Protein AF-A0A6D2JWH9-F1 (afdb_monomer_lite)

Secondary structure (DSSP, 8-state):
--------PPP------PPP---SSTTSPPP----------HHHHHHHHHH---TT-PPP-HHHHHHHHHHHHHHHHHHHHTT-HHHHHHHTS-----HHHHHHHHTTEETTTTEEEETTEEE---HHHHHHHH---SSS--TTSPPSSHHHHHHHHHHHHHHHHHHHT-

Sequence (170 aa):
MDSIVEKQKDPCLMKTHFLKPYVTSIDGPVAELPRHHHSVSSSDLEDLFSRISFTGFWFADGNFRSWAKKMEALHEPTWRKAGIFEAIKTSTYKIVEDQSLISALVEKWCPETKSFVFPWGEATITLEDVMVILGFSVLGSPVFAPLESSETRDSVEKLEKARVEILESL

InterPro domains:
  IPR019557 Aminotransferase-like, plant mobile domain [PF10536] (83-167)
  IPR044824 Protein MAINTENANCE OF MERISTEMS-like [PTHR46033] (16-159)

Structure (mmCIF, N/CA/C/O backbone):
data_AF-A0A6D2JWH9-F1
#
_entry.id   AF-A0A6D2JWH9-F1
#
loop_
_atom_site.group_PDB
_atom_site.id
_atom_site.type_symbol
_atom_site.label_atom_id
_atom_site.label_alt_id
_atom_site.label_comp_id
_atom_site.label_asym_id
_atom_site.label_entity_id
_atom_site.label_seq_id
_atom_site.pdbx_PDB_ins_code
_atom_site.Cartn_x
_atom_site.Cartn_y
_atom_site.Cartn_z
_atom_site.occupancy
_atom_site.B_iso_or_equiv
_atom_site.auth_seq_id
_atom_site.auth_comp_id
_atom_site.auth_asym_id
_atom_site.auth_atom_id
_atom_site.pdbx_PDB_model_num
ATOM 1 N N . MET A 1 1 ? 1.305 45.189 13.912 1.00 36.03 1 MET A N 1
ATOM 2 C CA . MET A 1 1 ? 0.236 44.610 13.069 1.00 36.03 1 MET A CA 1
ATOM 3 C C . MET A 1 1 ? 1.011 43.849 12.024 1.00 36.03 1 MET A C 1
ATOM 5 O O . MET A 1 1 ? 1.319 44.394 10.974 1.00 36.03 1 MET A O 1
ATOM 9 N N . ASP A 1 2 ? 1.504 42.679 12.422 1.00 31.95 2 ASP A N 1
ATOM 10 C CA . ASP A 1 2 ? 2.662 42.071 11.773 1.00 31.95 2 ASP A CA 1
ATOM 11 C C . ASP A 1 2 ? 2.147 40.893 10.958 1.00 31.95 2 ASP A C 1
ATOM 13 O O . ASP A 1 2 ? 1.701 39.880 11.495 1.00 31.95 2 ASP A O 1
ATOM 17 N N . SER A 1 3 ? 2.101 41.096 9.644 1.00 34.94 3 SER A N 1
ATOM 18 C CA . SER A 1 3 ? 1.666 40.113 8.665 1.00 34.94 3 SER A CA 1
ATOM 19 C C . SER A 1 3 ? 2.755 39.056 8.491 1.00 34.94 3 SER A C 1
ATOM 21 O O . SER A 1 3 ? 3.791 39.290 7.869 1.00 34.94 3 SER A O 1
ATOM 23 N N . ILE A 1 4 ? 2.515 37.870 9.048 1.00 37.47 4 ILE A N 1
ATOM 24 C CA . ILE A 1 4 ? 3.320 36.679 8.783 1.00 37.47 4 ILE A CA 1
ATOM 25 C C . ILE A 1 4 ? 2.946 36.198 7.380 1.00 37.47 4 ILE A C 1
ATOM 27 O O . ILE A 1 4 ? 1.901 35.589 7.168 1.00 37.47 4 ILE A O 1
ATOM 31 N N . VAL A 1 5 ? 3.790 36.530 6.406 1.00 37.72 5 VAL A N 1
ATOM 32 C CA . VAL A 1 5 ? 3.748 35.94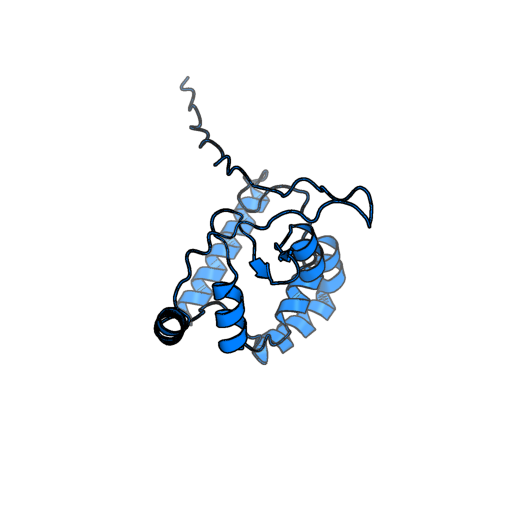4 5.065 1.00 37.72 5 VAL A CA 1
ATOM 33 C C . VAL A 1 5 ? 4.201 34.491 5.188 1.00 37.72 5 VAL A C 1
ATOM 35 O O . VAL A 1 5 ? 5.385 34.213 5.386 1.00 37.72 5 VAL A O 1
ATOM 38 N N . GLU A 1 6 ? 3.248 33.563 5.097 1.00 41.19 6 GLU A N 1
ATOM 39 C CA . GLU A 1 6 ? 3.535 32.147 4.889 1.00 41.19 6 GLU A CA 1
ATOM 40 C C . GLU A 1 6 ? 4.343 31.985 3.603 1.00 41.19 6 GLU A C 1
ATOM 42 O O . GLU A 1 6 ? 3.924 32.352 2.504 1.00 41.19 6 GLU A O 1
ATOM 47 N N . LYS A 1 7 ? 5.542 31.428 3.751 1.00 39.44 7 LYS A N 1
ATOM 48 C CA . LYS A 1 7 ? 6.411 31.073 2.638 1.00 39.44 7 LYS A CA 1
ATOM 49 C C . LYS A 1 7 ? 5.866 29.781 2.030 1.00 39.44 7 LYS A C 1
ATOM 51 O O . LYS A 1 7 ? 6.266 28.686 2.419 1.00 39.44 7 LYS A O 1
ATOM 56 N N . GLN A 1 8 ? 4.903 29.917 1.123 1.00 44.53 8 GLN A N 1
ATOM 57 C CA . GLN A 1 8 ? 4.346 28.806 0.362 1.00 44.53 8 GLN A CA 1
ATOM 58 C C . GLN A 1 8 ? 5.489 28.142 -0.417 1.00 44.53 8 GLN A C 1
ATOM 60 O O . GLN A 1 8 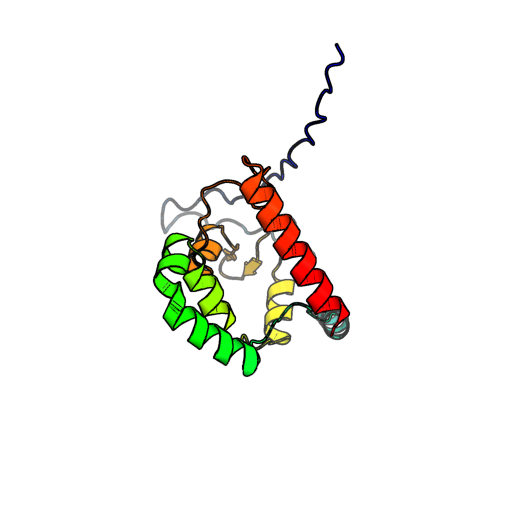? 6.096 28.746 -1.299 1.00 44.53 8 GLN A O 1
ATOM 65 N N . LYS A 1 9 ? 5.860 26.925 -0.008 1.00 47.22 9 LYS A N 1
ATOM 66 C CA . LYS A 1 9 ? 6.877 26.123 -0.687 1.00 47.22 9 LYS A CA 1
ATOM 67 C C . LYS A 1 9 ? 6.342 25.818 -2.080 1.00 47.22 9 LYS A C 1
ATOM 69 O O . LYS A 1 9 ? 5.284 25.197 -2.184 1.00 47.22 9 LYS A O 1
ATOM 74 N N . ASP A 1 10 ? 7.050 26.274 -3.111 1.00 48.41 10 ASP A N 1
ATOM 75 C CA . ASP A 1 10 ? 6.671 26.021 -4.498 1.00 48.41 10 ASP A CA 1
ATOM 76 C C . ASP A 1 10 ? 6.377 24.525 -4.675 1.00 48.41 10 ASP A C 1
ATOM 78 O O . ASP A 1 10 ? 7.224 23.690 -4.313 1.00 48.41 10 ASP A O 1
ATOM 82 N N . PRO A 1 11 ? 5.182 24.150 -5.170 1.00 48.09 11 PRO A N 1
ATOM 83 C CA . PRO A 1 11 ? 4.895 22.759 -5.456 1.00 48.09 11 PRO A CA 1
ATOM 84 C C . PRO A 1 11 ? 5.961 22.274 -6.433 1.00 48.09 11 PRO A C 1
ATOM 86 O O . PRO A 1 11 ? 6.204 22.908 -7.460 1.00 48.09 11 PRO A O 1
ATOM 89 N N . CYS A 1 12 ? 6.632 21.170 -6.099 1.00 40.81 12 CYS A N 1
ATOM 90 C CA . CYS A 1 12 ? 7.545 20.510 -7.023 1.00 40.81 12 CYS A CA 1
ATOM 91 C C . CYS A 1 12 ? 6.738 20.091 -8.255 1.00 40.81 12 CYS A C 1
ATOM 93 O O . CYS A 1 12 ? 6.111 19.033 -8.271 1.00 40.81 12 CYS A O 1
ATOM 95 N N . LEU A 1 13 ? 6.728 20.947 -9.278 1.00 46.22 13 LEU A N 1
ATOM 96 C CA . LEU A 1 13 ? 6.137 20.670 -10.576 1.00 46.22 13 LEU A CA 1
ATOM 97 C C . LEU A 1 13 ? 7.016 19.630 -11.258 1.00 46.22 13 LEU A C 1
ATOM 99 O O . LEU A 1 13 ? 7.949 19.943 -11.996 1.00 46.22 13 LEU A O 1
ATOM 103 N N . MET A 1 14 ? 6.744 18.365 -10.965 1.00 45.53 14 MET A N 1
ATOM 104 C CA . MET A 1 14 ? 7.408 17.265 -11.628 1.00 45.53 14 MET A CA 1
ATOM 105 C C . MET A 1 14 ? 6.734 17.066 -12.983 1.00 45.53 14 MET A C 1
ATOM 107 O O . MET A 1 14 ? 5.594 16.614 -13.058 1.00 45.53 14 MET A O 1
ATOM 111 N N . LYS A 1 15 ? 7.434 17.413 -14.066 1.00 47.06 15 LYS A N 1
ATOM 112 C CA . LYS A 1 15 ? 6.969 17.119 -15.424 1.00 47.06 15 LYS A CA 1
ATOM 113 C C . LYS A 1 15 ? 6.870 15.598 -15.556 1.00 47.06 15 LYS A C 1
ATOM 115 O O . LYS A 1 15 ? 7.873 14.889 -15.459 1.00 47.06 15 LYS A O 1
ATOM 120 N N . THR A 1 16 ? 5.652 15.086 -15.666 1.00 45.38 16 THR A N 1
ATOM 121 C CA . THR A 1 16 ? 5.406 13.679 -15.964 1.00 45.38 16 THR A CA 1
ATOM 122 C C . THR A 1 16 ? 5.404 13.528 -17.478 1.00 45.38 16 THR A C 1
ATOM 124 O O . THR A 1 16 ? 4.731 14.265 -18.202 1.00 45.38 16 THR A O 1
ATOM 127 N N . HIS A 1 17 ? 6.213 12.603 -17.979 1.00 54.28 17 HIS A N 1
ATOM 128 C CA . HIS A 1 17 ? 6.229 12.248 -19.390 1.00 54.28 17 HIS A CA 1
ATOM 129 C C . HIS A 1 17 ? 5.183 11.159 -19.606 1.00 54.28 17 HIS A C 1
ATOM 131 O O . HIS A 1 17 ? 5.521 10.004 -19.824 1.00 54.28 17 HIS A O 1
ATOM 137 N N . PHE A 1 18 ? 3.900 11.510 -19.486 1.00 52.00 18 PHE A N 1
ATOM 138 C CA . PHE A 1 18 ? 2.857 10.588 -19.921 1.00 52.00 18 PHE A CA 1
ATOM 139 C C . PHE A 1 18 ? 2.968 10.427 -21.435 1.00 52.00 18 PHE A C 1
ATOM 141 O O . PHE A 1 18 ? 2.999 11.421 -22.172 1.00 52.00 18 PHE A O 1
ATOM 148 N N . LEU A 1 19 ? 3.032 9.180 -21.898 1.00 54.28 19 LEU A N 1
ATOM 149 C CA . LEU A 1 19 ? 2.925 8.891 -23.317 1.00 54.28 19 LEU A CA 1
ATOM 150 C C . LEU A 1 19 ? 1.588 9.440 -23.816 1.00 54.28 19 LEU A C 1
ATOM 152 O O . LEU A 1 19 ? 0.528 9.160 -23.254 1.00 54.28 19 LEU A O 1
ATOM 156 N N . LYS A 1 20 ? 1.631 10.244 -24.879 1.00 56.91 20 LYS A N 1
ATOM 157 C CA . LYS A 1 20 ? 0.403 10.593 -25.590 1.00 56.91 20 LYS A CA 1
ATOM 158 C C . LYS A 1 20 ? -0.126 9.305 -26.227 1.00 56.91 20 LYS A C 1
ATOM 160 O O . LYS A 1 20 ? 0.654 8.652 -26.924 1.00 56.91 20 LYS A O 1
ATOM 165 N N . PRO A 1 21 ? -1.401 8.929 -26.024 1.00 50.91 21 PRO A N 1
ATOM 166 C CA . PRO A 1 21 ? -1.975 7.785 -26.719 1.00 50.91 21 PRO A CA 1
ATOM 167 C C . PRO A 1 21 ? -1.858 8.032 -28.228 1.00 50.91 21 PRO A C 1
ATOM 169 O O . PRO A 1 21 ? -2.426 8.987 -28.754 1.00 50.91 21 PRO A O 1
ATOM 172 N N . TYR A 1 22 ? -1.034 7.224 -28.896 1.00 51.72 22 TYR A N 1
ATOM 173 C CA . TYR A 1 22 ? -0.663 7.408 -30.304 1.00 51.72 22 TYR A CA 1
ATOM 174 C C . TYR A 1 22 ? -1.401 6.444 -31.243 1.00 51.72 22 TYR A C 1
ATOM 176 O O . TYR A 1 22 ? -1.368 6.623 -32.458 1.00 51.72 22 TYR A O 1
ATOM 184 N N . VAL A 1 23 ? -2.082 5.432 -30.698 1.00 53.44 23 VAL A N 1
ATOM 185 C CA . VAL A 1 23 ? -2.752 4.395 -31.488 1.00 53.44 23 VAL A CA 1
ATOM 186 C C . VAL A 1 23 ? -4.188 4.821 -31.785 1.00 53.44 23 VAL A C 1
ATOM 188 O O . VAL A 1 23 ? -5.067 4.726 -30.934 1.00 53.44 23 VAL A O 1
ATOM 191 N N . THR A 1 24 ? -4.428 5.294 -33.007 1.00 57.31 24 THR A N 1
ATOM 192 C CA . THR A 1 24 ? -5.774 5.569 -33.543 1.00 57.31 24 THR A CA 1
ATOM 193 C C . THR A 1 24 ? -6.268 4.478 -34.503 1.00 57.31 24 THR A C 1
ATOM 195 O O . THR A 1 24 ? -7.421 4.518 -34.924 1.00 57.31 24 THR A O 1
ATOM 198 N N . SER A 1 25 ? -5.418 3.502 -34.851 1.00 60.22 25 SER A N 1
ATOM 199 C CA . SER A 1 25 ? -5.718 2.385 -35.758 1.00 60.22 25 SER A CA 1
ATOM 200 C C . SER A 1 25 ? -4.759 1.209 -35.525 1.00 60.22 25 SER A C 1
ATOM 202 O O . SER A 1 25 ? -3.594 1.428 -35.194 1.00 60.22 25 SER A O 1
ATOM 204 N N . ILE A 1 26 ? -5.238 -0.024 -35.728 1.00 63.28 26 ILE A N 1
ATOM 205 C CA . ILE A 1 26 ? -4.465 -1.276 -35.589 1.00 63.28 26 ILE A CA 1
ATOM 206 C C . ILE A 1 26 ? -3.332 -1.381 -36.628 1.00 63.28 26 ILE A C 1
ATOM 208 O O . ILE A 1 26 ? -2.296 -1.964 -36.330 1.00 63.28 26 ILE A O 1
ATOM 212 N N . ASP A 1 27 ? -3.484 -0.753 -37.797 1.00 73.44 27 ASP A N 1
ATOM 213 C CA . ASP A 1 27 ? -2.477 -0.757 -38.874 1.00 73.44 27 ASP A CA 1
ATOM 214 C C . ASP A 1 27 ? -1.525 0.461 -38.828 1.00 73.44 27 ASP A C 1
ATOM 216 O O . ASP A 1 27 ? -0.832 0.769 -39.799 1.00 73.44 27 ASP A O 1
ATOM 220 N N . GLY A 1 28 ? -1.522 1.216 -37.724 1.00 64.88 28 GLY A N 1
ATOM 221 C CA . GLY A 1 28 ? -0.677 2.401 -37.553 1.00 64.88 28 GLY A CA 1
ATOM 222 C C . GLY A 1 28 ? 0.798 2.074 -37.265 1.00 64.88 28 GLY A C 1
ATOM 223 O O . GLY A 1 28 ? 1.119 0.971 -36.821 1.00 64.88 28 GLY A O 1
ATOM 224 N N . PRO A 1 29 ? 1.724 3.030 -37.479 1.00 59.97 29 PRO A N 1
ATOM 225 C CA . PRO A 1 29 ? 3.129 2.846 -37.126 1.00 59.97 29 PRO A CA 1
ATOM 226 C C . PRO A 1 29 ? 3.290 2.620 -35.613 1.00 59.97 29 PRO A C 1
ATOM 228 O O . PRO A 1 29 ? 2.759 3.377 -34.799 1.00 59.97 29 PRO A O 1
ATOM 231 N N . VAL A 1 30 ? 4.037 1.576 -35.245 1.00 61.34 30 VAL A N 1
ATOM 232 C CA . VAL A 1 30 ? 4.385 1.252 -33.852 1.00 61.34 30 VAL A CA 1
ATOM 233 C C . VAL A 1 30 ? 5.330 2.329 -33.318 1.00 61.34 30 VAL A C 1
ATOM 235 O O . VAL A 1 30 ? 6.313 2.659 -33.981 1.00 61.34 30 VAL A O 1
ATOM 238 N N . ALA A 1 31 ? 5.047 2.891 -32.138 1.00 58.19 31 ALA A N 1
ATOM 239 C CA . ALA A 1 31 ? 5.947 3.869 -31.535 1.00 58.19 31 ALA A CA 1
ATOM 240 C C . ALA A 1 31 ? 7.308 3.225 -31.249 1.00 58.19 31 ALA A C 1
ATOM 242 O O . ALA A 1 31 ? 7.389 2.160 -30.633 1.00 58.19 31 ALA A O 1
ATOM 243 N N . GLU A 1 32 ? 8.383 3.885 -31.677 1.00 59.41 32 GLU A N 1
ATOM 244 C CA . GLU A 1 32 ? 9.725 3.483 -31.279 1.00 59.41 32 GLU A CA 1
ATOM 245 C C . GLU A 1 32 ? 9.921 3.814 -29.799 1.00 59.41 32 GLU A C 1
ATOM 247 O O . GLU A 1 32 ? 9.924 4.979 -29.398 1.00 59.41 32 GLU A O 1
ATOM 252 N N . LEU A 1 33 ? 10.056 2.769 -28.982 1.00 57.09 33 LEU A N 1
ATOM 253 C CA . LEU A 1 33 ? 10.377 2.919 -27.569 1.00 57.09 33 LEU A CA 1
ATOM 254 C C . LEU A 1 33 ? 11.784 3.520 -27.417 1.00 57.09 33 LEU A C 1
ATOM 256 O O . LEU A 1 33 ? 12.675 3.180 -28.207 1.00 57.09 33 LEU A O 1
ATOM 260 N N . PRO A 1 34 ? 12.019 4.377 -26.405 1.00 55.09 34 PRO A N 1
ATOM 261 C CA . PRO A 1 34 ? 13.348 4.891 -26.106 1.00 55.09 34 PRO A CA 1
ATOM 262 C C . PRO A 1 34 ? 14.335 3.730 -25.916 1.00 55.09 34 PRO A C 1
ATOM 264 O O . PRO A 1 34 ? 14.306 3.025 -24.915 1.00 55.09 34 PRO A O 1
ATOM 267 N N . ARG A 1 35 ? 15.232 3.522 -26.888 1.00 55.47 35 ARG A N 1
ATOM 268 C CA . ARG A 1 35 ? 16.260 2.461 -26.841 1.00 55.47 35 ARG A CA 1
ATOM 269 C C . ARG A 1 35 ? 17.438 2.798 -25.926 1.00 55.47 35 ARG A C 1
ATOM 271 O O . ARG A 1 35 ? 18.379 2.014 -25.817 1.00 55.47 35 ARG A O 1
ATOM 278 N N . HIS A 1 36 ? 17.427 3.972 -25.298 1.00 51.94 36 HIS A N 1
ATOM 279 C CA . HIS A 1 36 ? 18.468 4.395 -24.369 1.00 51.94 36 HIS A CA 1
ATOM 280 C C . HIS A 1 36 ? 18.210 3.793 -22.994 1.00 51.94 36 HIS A C 1
ATOM 282 O O . HIS A 1 36 ? 17.919 4.485 -22.027 1.00 51.94 36 HIS A O 1
ATOM 288 N N . HIS A 1 37 ? 18.333 2.473 -22.916 1.00 54.19 37 HIS A N 1
ATOM 289 C CA . HIS A 1 37 ? 18.537 1.820 -21.641 1.00 54.19 37 HIS A CA 1
ATOM 290 C C . HIS A 1 37 ? 19.919 2.257 -21.155 1.00 54.19 37 HIS A C 1
ATOM 292 O O . HIS A 1 37 ? 20.938 1.919 -21.764 1.00 54.19 37 HIS A O 1
ATOM 298 N N . HIS A 1 38 ? 19.974 3.001 -20.053 1.00 52.25 38 HIS A N 1
ATOM 299 C CA . HIS A 1 38 ? 21.124 2.910 -19.167 1.00 52.25 38 HIS A CA 1
ATOM 300 C C . HIS A 1 38 ? 21.143 1.461 -18.674 1.00 52.25 38 HIS A C 1
ATOM 302 O O . HIS A 1 38 ? 20.499 1.118 -17.690 1.00 52.25 38 HIS A O 1
ATOM 308 N N . SER A 1 39 ? 21.764 0.581 -19.461 1.00 51.31 39 SER A N 1
ATOM 309 C CA . SER A 1 39 ? 21.858 -0.842 -19.171 1.00 51.31 39 SER A CA 1
ATOM 310 C C . SER A 1 39 ? 22.751 -0.994 -17.952 1.00 51.31 39 SER A C 1
ATOM 312 O O . SER A 1 39 ? 23.969 -1.097 -18.081 1.00 51.31 39 SER A O 1
ATOM 314 N N . VAL A 1 40 ? 22.153 -0.983 -16.765 1.00 56.94 40 VAL A N 1
ATOM 315 C CA . VAL A 1 40 ? 22.799 -1.562 -15.593 1.00 56.94 40 VAL A CA 1
ATOM 316 C C . VAL A 1 40 ? 22.983 -3.039 -15.928 1.00 56.94 40 VAL A C 1
ATOM 318 O O . VAL A 1 40 ? 22.026 -3.705 -16.325 1.00 56.94 40 VAL A O 1
ATOM 321 N N . SER A 1 41 ? 24.222 -3.531 -15.893 1.00 61.91 41 SER A N 1
ATOM 322 C CA . SER A 1 41 ? 24.471 -4.950 -16.133 1.00 61.91 41 SER A CA 1
ATOM 323 C C . SER A 1 41 ? 23.698 -5.760 -15.097 1.00 61.91 41 SER A C 1
ATOM 325 O O . SER A 1 41 ? 23.731 -5.425 -13.913 1.00 61.91 41 SER A O 1
ATOM 327 N N . SER A 1 42 ? 23.050 -6.847 -15.517 1.00 64.94 42 SER A N 1
ATOM 328 C CA . SER A 1 42 ? 22.352 -7.759 -14.600 1.00 64.94 42 SER A CA 1
ATOM 329 C C . SER A 1 42 ? 23.288 -8.250 -13.479 1.00 64.94 42 SER A C 1
ATOM 331 O O . SER A 1 42 ? 22.883 -8.363 -12.330 1.00 64.94 42 SER A O 1
ATOM 333 N N . SER A 1 43 ? 24.592 -8.398 -13.761 1.00 66.69 43 SER A N 1
ATOM 334 C CA . SER A 1 43 ? 25.608 -8.722 -12.745 1.00 66.69 43 SER A CA 1
ATOM 335 C C . SER A 1 43 ? 25.794 -7.647 -11.670 1.00 66.69 43 SER A C 1
ATOM 337 O O . SER A 1 43 ? 26.011 -7.978 -10.509 1.00 66.69 43 SER A O 1
ATOM 339 N N . ASP A 1 44 ? 25.733 -6.370 -12.052 1.00 68.00 44 ASP A N 1
ATOM 340 C CA . ASP A 1 44 ? 25.905 -5.246 -11.124 1.00 68.00 44 ASP A CA 1
ATOM 341 C C . ASP A 1 44 ? 24.656 -5.090 -10.256 1.00 68.00 44 ASP A C 1
ATOM 343 O O . ASP A 1 44 ? 24.730 -4.715 -9.088 1.00 68.00 44 ASP A O 1
ATOM 347 N N . LEU A 1 45 ? 23.500 -5.409 -10.833 1.00 68.12 45 LEU A N 1
ATOM 348 C CA . LEU A 1 45 ? 22.221 -5.363 -10.160 1.00 68.12 45 LEU A CA 1
ATOM 349 C C . LEU A 1 45 ? 22.105 -6.501 -9.134 1.00 68.12 45 LEU A C 1
ATOM 351 O O . LEU A 1 45 ? 21.793 -6.221 -7.986 1.00 68.12 45 LEU A O 1
ATOM 355 N N . GLU A 1 46 ? 22.479 -7.737 -9.461 1.00 70.19 46 GLU A N 1
ATOM 356 C CA . GLU A 1 46 ? 22.484 -8.848 -8.493 1.00 70.19 46 GLU A CA 1
ATOM 357 C C . GLU A 1 46 ? 23.431 -8.607 -7.294 1.00 70.19 46 GLU A C 1
ATOM 359 O O . GLU A 1 46 ? 23.064 -8.900 -6.152 1.00 70.19 46 GLU A O 1
ATOM 364 N N . ASP A 1 47 ? 24.609 -7.996 -7.503 1.00 74.25 47 ASP A N 1
ATOM 365 C CA . ASP A 1 47 ? 25.478 -7.558 -6.391 1.00 74.25 47 ASP A CA 1
ATOM 366 C C . ASP A 1 47 ? 24.779 -6.504 -5.518 1.00 74.25 47 ASP A C 1
ATOM 368 O O . ASP A 1 47 ? 24.756 -6.620 -4.290 1.00 74.25 47 ASP A O 1
ATOM 372 N N . LEU A 1 48 ? 24.144 -5.504 -6.137 1.00 71.88 48 LEU A N 1
ATOM 373 C CA . LEU A 1 48 ? 23.394 -4.471 -5.422 1.00 71.88 48 LEU A CA 1
ATOM 374 C C . LEU A 1 48 ? 22.199 -5.050 -4.653 1.00 71.88 48 LEU A C 1
ATOM 376 O O . LEU A 1 48 ? 22.000 -4.691 -3.496 1.00 71.88 48 LEU A O 1
ATOM 380 N N . PHE A 1 49 ? 21.439 -5.970 -5.244 1.00 71.19 49 PHE A N 1
ATOM 381 C CA . PHE A 1 49 ? 20.284 -6.614 -4.617 1.00 71.19 49 PHE A CA 1
ATOM 382 C C . PHE A 1 49 ? 20.676 -7.520 -3.454 1.00 71.19 49 PHE A C 1
ATOM 384 O O . PHE A 1 49 ? 19.981 -7.538 -2.444 1.00 71.19 49 PHE A O 1
ATOM 391 N N . SER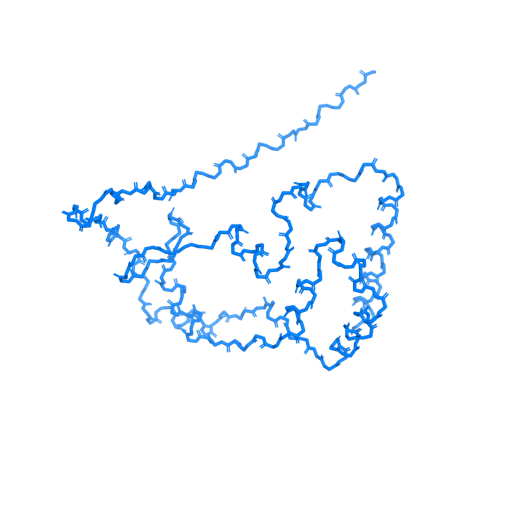 A 1 50 ? 21.838 -8.177 -3.521 1.00 71.31 50 SER A N 1
ATOM 392 C CA . SER A 1 50 ? 22.385 -8.917 -2.375 1.00 71.31 50 SER A CA 1
ATOM 393 C C . SER A 1 50 ? 22.723 -8.015 -1.175 1.00 71.31 50 SER A C 1
ATOM 395 O O . SER A 1 50 ? 22.809 -8.484 -0.038 1.00 71.31 50 SER A O 1
ATOM 397 N N . ARG A 1 51 ? 22.900 -6.709 -1.420 1.00 74.38 51 ARG A N 1
ATOM 398 C CA . ARG A 1 51 ? 23.253 -5.685 -0.424 1.00 74.38 51 ARG A CA 1
ATOM 399 C C . ARG A 1 51 ? 22.068 -4.818 0.002 1.00 74.38 51 ARG A C 1
ATOM 401 O O . ARG A 1 51 ? 22.174 -4.107 1.004 1.00 74.38 51 ARG A O 1
ATOM 408 N N . ILE A 1 52 ? 20.962 -4.848 -0.738 1.00 69.88 52 ILE A N 1
ATOM 409 C CA . ILE A 1 52 ? 19.740 -4.109 -0.429 1.00 69.88 52 ILE A CA 1
ATOM 410 C C . ILE A 1 52 ? 18.840 -5.008 0.416 1.00 69.88 52 ILE A C 1
ATOM 412 O O . ILE A 1 52 ? 18.505 -6.121 0.035 1.00 69.88 52 ILE A O 1
ATOM 416 N N . SER A 1 53 ? 18.418 -4.501 1.572 1.00 69.00 53 SER A N 1
ATOM 417 C CA . SER A 1 53 ? 17.305 -5.093 2.311 1.00 69.00 53 SER A CA 1
ATOM 418 C C . SER A 1 53 ? 16.072 -4.231 2.092 1.00 69.00 53 SER A C 1
ATOM 420 O O . SER A 1 53 ? 16.078 -3.029 2.378 1.00 69.00 53 SER A O 1
ATOM 422 N N . PHE A 1 54 ? 15.003 -4.831 1.575 1.00 66.19 54 PHE A N 1
ATOM 423 C CA . PHE A 1 54 ? 13.717 -4.156 1.490 1.00 66.19 54 PHE A CA 1
ATOM 424 C C . PHE A 1 54 ? 13.064 -4.166 2.871 1.00 66.19 54 PHE A C 1
ATOM 426 O O . PHE A 1 54 ? 12.309 -5.057 3.254 1.00 66.19 54 PHE A O 1
ATOM 433 N N . THR A 1 55 ? 13.396 -3.151 3.662 1.00 60.16 55 THR A N 1
ATOM 434 C CA . THR A 1 55 ? 12.706 -2.892 4.924 1.00 60.16 55 THR A CA 1
ATOM 435 C C . THR A 1 55 ? 11.354 -2.247 4.618 1.00 60.16 55 THR A C 1
ATOM 437 O O . THR A 1 55 ? 11.272 -1.290 3.854 1.00 60.16 55 THR A O 1
ATOM 440 N N . GLY A 1 56 ? 10.270 -2.806 5.161 1.00 60.84 56 GLY A N 1
ATOM 441 C CA . GLY A 1 56 ? 8.909 -2.314 4.905 1.00 60.84 56 GLY A CA 1
ATOM 442 C C . GLY A 1 56 ? 7.925 -3.362 4.391 1.00 60.84 56 GLY A C 1
ATOM 443 O O . GLY A 1 56 ? 6.728 -3.082 4.355 1.00 60.84 56 GLY A O 1
ATOM 444 N N . PHE A 1 57 ? 8.381 -4.584 4.086 1.00 60.78 57 PHE A N 1
ATOM 445 C CA . PHE A 1 57 ? 7.492 -5.739 3.950 1.00 60.78 57 PHE A CA 1
ATOM 446 C C . PHE A 1 57 ? 6.952 -6.135 5.325 1.00 60.78 57 PHE A C 1
ATOM 448 O O . PHE A 1 57 ? 7.438 -7.046 5.996 1.00 60.78 57 PHE A O 1
ATOM 455 N N . TRP A 1 58 ? 5.954 -5.387 5.781 1.00 66.25 58 TRP A N 1
ATOM 456 C CA . TRP A 1 58 ? 5.230 -5.728 6.986 1.00 66.25 58 TRP A CA 1
ATOM 457 C C . TRP A 1 58 ? 4.424 -7.002 6.723 1.00 66.25 58 TRP A C 1
ATOM 459 O O . TRP A 1 58 ? 3.589 -7.055 5.821 1.00 66.25 58 TRP A O 1
ATOM 469 N N . PHE A 1 59 ? 4.691 -8.048 7.502 1.00 71.00 59 PHE A N 1
ATOM 470 C CA . PHE A 1 59 ? 3.842 -9.226 7.531 1.00 71.00 59 PHE A CA 1
ATOM 471 C C . PHE A 1 59 ? 2.914 -9.111 8.732 1.00 71.00 59 PHE A C 1
ATOM 473 O O . PHE A 1 59 ? 3.361 -8.924 9.863 1.00 71.00 59 PHE A O 1
ATOM 480 N N . ALA A 1 60 ? 1.613 -9.275 8.503 1.00 80.44 60 ALA A N 1
ATOM 481 C CA . ALA A 1 60 ? 0.689 -9.450 9.607 1.00 80.44 60 ALA A CA 1
ATOM 482 C C . ALA A 1 60 ? 1.115 -10.689 10.401 1.00 80.44 60 ALA A C 1
ATOM 484 O O . ALA A 1 60 ? 1.114 -11.807 9.876 1.00 80.44 60 ALA A O 1
ATOM 485 N N . ASP A 1 61 ? 1.510 -10.524 11.657 1.00 85.00 61 ASP A N 1
ATOM 486 C CA . ASP A 1 61 ? 1.740 -11.663 12.534 1.00 85.00 61 ASP A CA 1
ATOM 487 C C . ASP A 1 61 ? 0.391 -12.271 12.986 1.00 85.00 61 ASP A C 1
ATOM 489 O O . ASP A 1 61 ? -0.703 -11.860 12.569 1.00 85.00 61 ASP A O 1
ATOM 493 N N . GLY A 1 62 ? 0.441 -13.326 13.802 1.00 87.81 62 GLY A N 1
ATOM 494 C CA . GLY A 1 62 ? -0.777 -13.948 14.331 1.00 87.81 62 GLY A CA 1
ATOM 495 C C . GLY A 1 62 ? -1.606 -13.008 15.215 1.00 87.81 62 GLY A C 1
ATOM 496 O O . GLY A 1 62 ? -2.840 -13.079 15.192 1.00 87.81 62 GLY A O 1
ATOM 497 N N . ASN A 1 63 ? -0.943 -12.112 15.946 1.00 90.06 63 ASN A N 1
ATOM 498 C CA . ASN A 1 63 ? -1.573 -11.188 16.882 1.00 90.06 63 ASN A CA 1
ATOM 499 C C . ASN A 1 63 ? -2.325 -10.096 16.129 1.00 90.06 63 ASN A C 1
ATOM 501 O O . ASN A 1 63 ? -3.512 -9.894 16.383 1.00 90.06 63 ASN A O 1
ATOM 505 N N . PHE A 1 64 ? -1.689 -9.471 15.138 1.00 89.81 64 PHE A N 1
ATOM 506 C CA . PHE A 1 64 ? -2.330 -8.485 14.286 1.00 89.81 64 PHE A CA 1
ATOM 507 C C . PHE A 1 64 ? -3.517 -9.087 13.550 1.00 89.81 64 PHE A C 1
ATOM 509 O O . PHE A 1 64 ? -4.588 -8.494 13.557 1.00 89.81 64 PHE A O 1
ATOM 516 N N . ARG A 1 65 ? -3.386 -10.274 12.940 1.00 92.62 65 ARG A N 1
ATOM 517 C CA . ARG A 1 65 ? -4.530 -10.901 12.253 1.00 92.62 65 ARG A CA 1
ATOM 518 C C . ARG A 1 65 ? -5.706 -11.137 13.196 1.00 92.62 65 ARG A C 1
ATOM 520 O O . ARG A 1 65 ? -6.854 -10.953 12.800 1.00 92.62 65 ARG A O 1
ATOM 527 N N . SER A 1 66 ? -5.429 -11.552 14.430 1.00 94.50 66 SER A N 1
ATOM 528 C CA . SER A 1 66 ? -6.464 -11.772 15.445 1.00 94.50 66 SER A CA 1
ATOM 529 C C . SER A 1 66 ? -7.110 -10.454 15.879 1.00 94.50 66 SER A C 1
ATOM 531 O O . SER A 1 66 ? -8.335 -10.367 15.964 1.00 94.50 66 SER A O 1
ATOM 533 N N . TRP A 1 67 ? -6.301 -9.411 16.080 1.00 94.19 67 TRP A N 1
ATOM 534 C CA . TRP A 1 67 ? -6.765 -8.053 16.353 1.00 94.19 67 TRP A CA 1
ATOM 535 C C . TRP A 1 67 ? -7.623 -7.507 15.205 1.00 94.19 67 TRP A C 1
ATOM 537 O O . TRP A 1 67 ? -8.752 -7.089 15.445 1.00 94.19 67 TRP A O 1
ATOM 547 N N . ALA A 1 68 ? -7.151 -7.596 13.961 1.00 94.38 68 ALA A N 1
ATOM 548 C CA . ALA A 1 68 ? -7.841 -7.095 12.778 1.00 94.38 68 ALA A CA 1
ATOM 549 C C . ALA A 1 68 ? -9.207 -7.765 12.609 1.00 94.38 68 ALA A C 1
ATOM 551 O O . ALA A 1 68 ? -10.196 -7.068 12.419 1.00 94.38 68 ALA A O 1
ATOM 552 N N . LYS A 1 69 ? -9.297 -9.091 12.793 1.00 95.81 69 LYS A N 1
ATOM 553 C CA . LYS A 1 69 ? -10.578 -9.822 12.784 1.00 95.81 69 LYS A CA 1
ATOM 554 C C . LYS A 1 69 ? -11.545 -9.334 13.864 1.00 95.81 69 LYS A C 1
ATOM 556 O O . LYS A 1 69 ? -12.735 -9.185 13.602 1.00 95.81 69 LYS A O 1
ATOM 561 N N . LYS A 1 70 ? -11.051 -9.095 15.085 1.00 96.88 70 LYS A N 1
ATOM 562 C CA . LYS A 1 70 ? -11.879 -8.585 16.188 1.00 96.88 70 LYS A CA 1
ATOM 563 C C . LYS A 1 70 ? -12.379 -7.171 15.894 1.00 96.88 70 LYS A C 1
ATOM 565 O O . LYS A 1 70 ? -13.542 -6.871 16.140 1.00 96.88 70 LYS A O 1
ATOM 570 N N . MET A 1 71 ? -11.504 -6.316 15.380 1.00 96.31 71 MET A N 1
ATOM 571 C CA . MET A 1 71 ? -11.832 -4.930 15.065 1.00 96.31 71 MET A CA 1
ATOM 572 C C . MET A 1 71 ? -12.758 -4.818 13.853 1.00 96.31 71 MET A C 1
ATOM 574 O O . MET A 1 71 ? -13.670 -4.000 13.880 1.00 96.31 71 MET A O 1
ATOM 578 N N . GLU A 1 72 ? -12.600 -5.680 12.847 1.00 96.38 72 GLU A N 1
ATOM 579 C CA . GLU A 1 72 ? -13.506 -5.790 11.698 1.00 96.38 72 GLU A CA 1
ATOM 580 C C . GLU A 1 72 ? -14.942 -6.051 12.169 1.00 96.38 72 GLU A C 1
ATOM 582 O O . GLU A 1 72 ? -15.846 -5.296 11.826 1.00 96.38 72 GLU A O 1
ATOM 587 N N . ALA A 1 73 ? -15.137 -7.020 13.070 1.00 96.88 73 ALA A N 1
ATOM 588 C CA . ALA A 1 73 ? -16.456 -7.342 13.619 1.00 96.88 73 ALA A CA 1
ATOM 589 C C . ALA A 1 73 ? -17.133 -6.175 14.371 1.00 96.88 73 ALA A C 1
ATOM 591 O O . ALA A 1 73 ? -18.356 -6.154 14.489 1.00 96.88 73 ALA A O 1
ATOM 592 N N . LEU A 1 74 ? -16.358 -5.221 14.897 1.00 97.19 74 LEU A N 1
ATOM 593 C CA . LEU A 1 74 ? -16.867 -4.087 15.678 1.00 97.19 74 LEU A CA 1
ATOM 594 C C . LEU A 1 74 ? -16.989 -2.794 14.861 1.00 97.19 74 LEU A C 1
ATOM 596 O O . LEU A 1 74 ? -17.850 -1.963 15.148 1.00 97.19 74 LEU A O 1
ATOM 600 N N . HIS A 1 75 ? -16.114 -2.597 13.874 1.00 96.75 75 HIS A N 1
ATOM 601 C CA . HIS A 1 75 ? -15.884 -1.296 13.246 1.00 96.75 75 HIS A CA 1
ATOM 602 C C . HIS A 1 75 ? -15.925 -1.317 11.717 1.00 96.75 75 HIS A C 1
ATOM 604 O O . HIS A 1 75 ? -15.706 -0.267 11.113 1.00 96.75 75 HIS A O 1
ATOM 610 N N . GLU A 1 76 ? -16.257 -2.447 11.080 1.00 96.31 76 GLU A N 1
ATOM 611 C CA . GLU A 1 76 ? -16.381 -2.533 9.619 1.00 96.31 76 GLU A CA 1
ATOM 612 C C . GLU A 1 76 ? -17.194 -1.372 9.008 1.00 96.31 76 GLU A C 1
ATOM 614 O O . GLU A 1 76 ? -16.675 -0.730 8.089 1.00 96.31 76 GLU A O 1
ATOM 619 N N . PRO A 1 77 ? -18.401 -1.010 9.500 1.00 97.38 77 PRO A N 1
ATOM 620 C CA . PRO A 1 77 ? -19.166 0.093 8.913 1.00 97.38 77 PRO A CA 1
ATOM 621 C C . PRO A 1 77 ? -18.415 1.429 8.954 1.00 97.38 77 PRO A C 1
ATOM 623 O O . PRO A 1 77 ? -18.436 2.194 7.988 1.00 97.38 77 PRO A O 1
ATOM 626 N N . THR A 1 78 ? -17.708 1.697 10.054 1.00 96.06 78 THR A N 1
ATOM 627 C CA . THR A 1 78 ? -16.891 2.904 10.222 1.00 96.06 78 THR A CA 1
ATOM 628 C C . THR A 1 78 ? -15.706 2.899 9.261 1.00 96.06 78 THR A C 1
ATOM 630 O O . THR A 1 78 ? -15.442 3.911 8.617 1.00 96.06 78 THR A O 1
ATOM 633 N N . TRP A 1 79 ? -15.021 1.764 9.107 1.00 94.88 79 TRP A N 1
ATOM 634 C CA . TRP A 1 79 ? -13.887 1.631 8.190 1.00 94.88 79 TRP A CA 1
ATOM 635 C C . TRP A 1 79 ? -14.287 1.761 6.724 1.00 94.88 79 TRP A C 1
ATOM 637 O O . TRP A 1 79 ? -13.563 2.390 5.952 1.00 94.88 79 TRP A O 1
ATOM 647 N N . ARG A 1 80 ? -15.447 1.217 6.336 1.00 93.38 80 ARG A N 1
ATOM 648 C CA . ARG A 1 80 ? -15.996 1.397 4.986 1.00 93.38 80 ARG A CA 1
ATOM 649 C C . ARG A 1 80 ? -16.351 2.855 4.730 1.00 93.38 80 ARG A C 1
ATOM 651 O O . ARG A 1 80 ? -15.957 3.397 3.705 1.00 93.38 80 ARG A O 1
ATOM 658 N N . LYS A 1 81 ? -17.024 3.512 5.681 1.00 91.50 81 LYS A N 1
ATOM 659 C CA . LYS A 1 81 ? -17.354 4.942 5.582 1.00 91.50 81 LYS A CA 1
ATOM 660 C C . LYS A 1 81 ? -16.103 5.823 5.476 1.00 91.50 81 LYS A C 1
ATOM 662 O O . LYS A 1 81 ? -16.139 6.831 4.782 1.00 91.50 81 LYS A O 1
ATOM 667 N N . ALA A 1 82 ? -15.019 5.445 6.150 1.00 88.19 82 ALA A N 1
ATOM 668 C CA . ALA A 1 82 ? -13.740 6.149 6.100 1.00 88.19 82 ALA A CA 1
ATOM 669 C C . ALA A 1 82 ? -12.873 5.800 4.872 1.00 88.19 82 ALA A C 1
ATOM 671 O O . ALA A 1 82 ? -11.847 6.440 4.674 1.00 88.19 82 ALA A O 1
ATOM 672 N N . GLY A 1 83 ? -13.245 4.800 4.062 1.00 89.00 83 GLY A N 1
ATOM 673 C CA . GLY A 1 83 ? -12.456 4.378 2.897 1.00 89.00 83 GLY A CA 1
ATOM 674 C C . GLY A 1 83 ? -11.136 3.678 3.246 1.00 89.00 83 GLY A C 1
ATOM 675 O O . GLY A 1 83 ? -10.187 3.746 2.476 1.00 89.00 83 GLY A O 1
ATOM 676 N N . ILE A 1 84 ? -11.050 3.031 4.414 1.00 91.19 84 ILE A N 1
ATOM 677 C CA . ILE A 1 84 ? -9.826 2.346 4.885 1.00 91.19 84 ILE A CA 1
ATOM 678 C C . ILE A 1 84 ? -10.006 0.835 5.063 1.00 91.19 84 ILE A C 1
ATOM 680 O O . ILE A 1 84 ? -9.067 0.138 5.443 1.00 91.19 84 ILE A O 1
ATOM 684 N N . PHE A 1 85 ? -11.216 0.323 4.828 1.00 93.38 85 PHE A N 1
ATOM 685 C CA . PHE A 1 85 ? -11.528 -1.091 5.029 1.00 93.38 85 PHE A CA 1
ATOM 686 C C . PHE A 1 85 ? -10.637 -2.003 4.175 1.00 93.38 85 PHE A C 1
ATOM 688 O O . PHE A 1 85 ? -10.013 -2.913 4.720 1.00 93.38 85 PHE A O 1
ATOM 695 N N . GLU A 1 86 ? -10.536 -1.737 2.868 1.00 92.62 86 GLU A N 1
ATOM 696 C CA . GLU A 1 86 ? -9.733 -2.567 1.963 1.00 92.62 86 GLU A CA 1
ATOM 697 C C . GLU A 1 86 ? -8.245 -2.488 2.319 1.00 92.62 86 GLU A C 1
ATOM 699 O O . GLU A 1 86 ? -7.606 -3.524 2.433 1.00 92.62 86 GLU A O 1
ATOM 704 N N . ALA A 1 87 ? -7.703 -1.307 2.640 1.00 91.62 87 ALA A N 1
ATOM 705 C CA . ALA A 1 87 ? -6.322 -1.166 3.108 1.00 91.62 87 ALA A CA 1
ATOM 706 C C . ALA A 1 87 ? -6.029 -2.029 4.349 1.00 91.62 87 ALA A C 1
ATOM 708 O O . ALA A 1 87 ? -5.025 -2.745 4.392 1.00 91.62 87 ALA A O 1
ATOM 709 N N . ILE A 1 88 ? -6.923 -2.012 5.347 1.00 92.19 88 ILE A N 1
ATOM 710 C CA . ILE A 1 88 ? -6.791 -2.860 6.539 1.00 92.19 88 ILE A CA 1
ATOM 711 C C . ILE A 1 88 ? -6.873 -4.336 6.145 1.00 92.19 88 ILE A C 1
ATOM 713 O O . ILE A 1 88 ? -6.051 -5.132 6.601 1.00 92.19 88 ILE A O 1
ATOM 717 N N . LYS A 1 89 ? -7.813 -4.719 5.275 1.00 91.69 89 LYS A N 1
ATOM 718 C CA . LYS A 1 89 ? -7.959 -6.108 4.830 1.00 91.69 89 LYS A CA 1
ATOM 719 C C . LYS A 1 89 ? -6.721 -6.592 4.083 1.00 91.69 89 LYS A C 1
ATOM 721 O O . LYS A 1 89 ? -6.164 -7.623 4.463 1.00 91.69 89 LYS A O 1
ATOM 726 N N . THR A 1 90 ? -6.247 -5.820 3.109 1.00 90.31 90 THR A N 1
ATOM 727 C CA . THR A 1 90 ? -5.036 -6.067 2.320 1.00 90.31 90 THR A CA 1
ATOM 728 C C . THR A 1 90 ? -3.817 -6.236 3.224 1.00 90.31 90 THR A C 1
ATOM 730 O O . THR A 1 90 ? -3.033 -7.158 3.018 1.00 90.31 90 THR A O 1
ATOM 733 N N . SER A 1 91 ? -3.707 -5.450 4.302 1.00 89.50 91 SER A N 1
ATOM 734 C CA . SER A 1 91 ? -2.617 -5.594 5.276 1.00 89.50 91 SER A CA 1
ATOM 735 C C . SER A 1 91 ? -2.593 -6.982 5.948 1.00 89.50 91 SER A C 1
ATOM 737 O O . SER A 1 91 ? -1.534 -7.533 6.230 1.00 89.50 91 SER A O 1
ATOM 739 N N . THR A 1 92 ? -3.743 -7.635 6.148 1.00 90.75 92 THR A N 1
ATOM 740 C CA . THR A 1 92 ? -3.778 -8.962 6.793 1.00 90.75 92 THR A CA 1
ATOM 741 C C . THR A 1 92 ? -3.195 -10.091 5.937 1.00 90.75 92 THR A C 1
ATOM 743 O O . THR A 1 92 ? -2.913 -11.175 6.469 1.00 90.75 92 THR A O 1
ATOM 746 N N . TYR A 1 93 ? -3.016 -9.857 4.633 1.00 86.62 93 TYR A N 1
ATOM 747 C CA . TYR A 1 93 ? -2.444 -10.828 3.711 1.00 86.62 93 TYR A CA 1
ATOM 748 C C . TYR A 1 93 ? -0.923 -10.862 3.820 1.00 86.62 93 TYR A C 1
ATOM 750 O O . TYR A 1 93 ? -0.248 -9.855 4.012 1.00 86.62 93 TYR A O 1
ATOM 758 N N . LYS A 1 94 ? -0.367 -12.064 3.665 1.00 82.25 94 LYS A N 1
ATOM 759 C CA . LYS A 1 94 ? 1.075 -12.238 3.543 1.00 82.25 94 LYS A CA 1
ATOM 760 C C . LYS A 1 94 ? 1.467 -12.001 2.090 1.00 82.25 94 LYS A C 1
ATOM 762 O O . LYS A 1 94 ? 1.181 -12.841 1.240 1.00 82.25 94 LYS A O 1
ATOM 767 N N . ILE A 1 95 ? 2.151 -10.896 1.831 1.00 79.94 95 ILE A N 1
ATOM 768 C CA . ILE A 1 95 ? 2.862 -10.689 0.571 1.00 79.94 95 ILE A CA 1
ATOM 769 C C . ILE A 1 95 ? 4.185 -11.443 0.696 1.00 79.94 95 ILE A C 1
ATOM 771 O O . ILE A 1 95 ? 4.980 -11.169 1.594 1.00 79.94 95 ILE A O 1
ATOM 775 N N . VAL A 1 96 ? 4.371 -12.471 -0.133 1.00 80.12 96 VAL A N 1
ATOM 776 C CA . VAL A 1 96 ? 5.639 -13.203 -0.186 1.00 80.12 96 VAL A CA 1
ATOM 777 C C . VAL A 1 96 ? 6.601 -12.378 -1.022 1.00 80.12 96 VAL A C 1
ATOM 779 O O . VAL A 1 96 ? 6.326 -12.095 -2.184 1.00 80.12 96 VAL A O 1
ATOM 782 N N . GLU A 1 97 ? 7.702 -11.976 -0.406 1.00 79.62 97 GLU A N 1
ATOM 783 C CA . GLU A 1 97 ? 8.786 -11.302 -1.099 1.00 79.62 97 GLU A CA 1
ATOM 784 C C . GLU A 1 97 ? 9.528 -12.306 -1.983 1.00 79.62 97 GLU A C 1
ATOM 786 O O . GLU A 1 97 ? 9.975 -13.354 -1.511 1.00 79.62 97 GLU A O 1
ATOM 791 N N . ASP A 1 98 ? 9.656 -11.974 -3.263 1.00 85.56 98 ASP A N 1
ATOM 792 C CA . ASP A 1 98 ? 10.491 -12.702 -4.208 1.00 85.56 98 ASP A CA 1
ATOM 793 C C . ASP A 1 98 ? 11.558 -11.740 -4.733 1.00 85.56 98 ASP A C 1
ATOM 795 O O . ASP A 1 98 ? 11.283 -10.876 -5.569 1.00 85.56 98 ASP A O 1
ATOM 799 N N . GLN A 1 99 ? 12.778 -11.887 -4.212 1.00 81.75 99 GLN A N 1
ATOM 800 C CA . GLN A 1 99 ? 13.909 -11.032 -4.576 1.00 81.75 99 GLN A CA 1
ATOM 801 C C . GLN A 1 99 ? 14.190 -11.058 -6.079 1.00 81.75 99 GLN A C 1
ATOM 803 O O . GLN A 1 99 ? 14.541 -10.030 -6.651 1.00 81.75 99 GLN A O 1
ATOM 808 N N . SER A 1 100 ? 13.986 -12.205 -6.735 1.00 84.19 100 SER A N 1
ATOM 809 C CA . SER A 1 100 ? 14.232 -12.333 -8.171 1.00 84.19 100 SER A CA 1
ATOM 810 C C . SER A 1 100 ? 13.213 -11.539 -8.990 1.00 84.19 100 SER A C 1
ATOM 812 O O . SER A 1 100 ? 13.576 -10.888 -9.969 1.00 84.19 100 SER A O 1
ATOM 814 N N . LEU A 1 101 ? 11.948 -11.510 -8.554 1.00 87.75 101 LEU A N 1
ATOM 815 C CA . LEU A 1 101 ? 10.911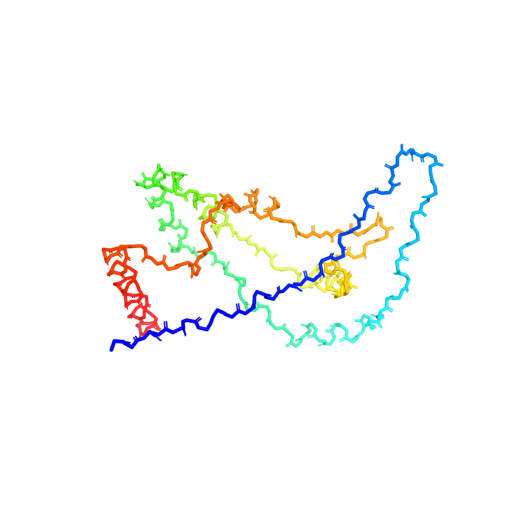 -10.703 -9.200 1.00 87.75 101 LEU A CA 1
ATOM 816 C C . LEU A 1 101 ? 11.134 -9.204 -8.984 1.00 87.75 101 LEU A C 1
ATOM 818 O O . LEU A 1 101 ? 10.928 -8.422 -9.911 1.00 87.75 101 LEU A O 1
ATOM 822 N N . ILE A 1 102 ? 11.568 -8.794 -7.789 1.00 85.62 102 ILE A N 1
ATOM 823 C CA . ILE A 1 102 ? 11.872 -7.385 -7.506 1.00 85.62 102 ILE A CA 1
ATOM 824 C C . ILE A 1 102 ? 13.091 -6.933 -8.323 1.00 85.62 102 ILE A C 1
ATOM 826 O O . ILE A 1 102 ? 13.032 -5.875 -8.951 1.00 85.62 102 ILE A O 1
ATOM 830 N N . SER A 1 103 ? 14.149 -7.750 -8.376 1.00 82.50 103 SER A N 1
ATOM 831 C CA . SER A 1 103 ? 15.333 -7.532 -9.221 1.00 82.50 103 SER A CA 1
ATOM 832 C C . SER A 1 103 ? 14.934 -7.326 -10.686 1.00 82.50 103 SER A C 1
ATOM 834 O O . SER A 1 103 ? 15.191 -6.267 -11.270 1.00 82.50 103 SER A O 1
ATOM 836 N N . ALA A 1 104 ? 14.156 -8.262 -11.238 1.00 86.19 104 ALA A N 1
ATOM 837 C CA . ALA A 1 104 ? 13.665 -8.183 -12.609 1.00 86.19 104 ALA A CA 1
ATOM 838 C C . ALA A 1 104 ? 12.807 -6.933 -12.875 1.00 86.19 104 ALA A C 1
ATOM 840 O O . ALA A 1 104 ? 12.853 -6.387 -13.978 1.00 86.19 104 ALA A O 1
ATOM 841 N N . LEU A 1 105 ? 12.028 -6.465 -11.893 1.00 88.56 105 LEU A N 1
ATOM 842 C CA . LEU A 1 105 ? 11.213 -5.257 -12.018 1.00 88.56 105 LEU A CA 1
ATOM 843 C C . LEU A 1 105 ? 12.076 -3.986 -12.027 1.00 88.56 105 LEU A C 1
ATOM 845 O O . LEU A 1 105 ? 11.854 -3.094 -12.846 1.00 88.56 105 LEU A O 1
ATOM 849 N N . VAL A 1 106 ? 13.082 -3.910 -11.154 1.00 86.38 106 VAL A N 1
ATOM 850 C CA . VAL A 1 106 ? 13.998 -2.762 -11.082 1.00 86.38 106 VAL A CA 1
ATOM 851 C C . VAL A 1 106 ? 14.872 -2.661 -12.327 1.00 86.38 106 VAL A C 1
ATOM 853 O O . VAL A 1 106 ? 15.069 -1.554 -12.819 1.00 86.38 106 VAL A O 1
ATOM 856 N N . GLU A 1 107 ? 15.301 -3.781 -12.915 1.00 85.75 107 GLU A N 1
ATOM 857 C CA . GLU A 1 107 ? 15.973 -3.783 -14.225 1.00 85.75 107 GLU A CA 1
ATOM 858 C C . GLU A 1 107 ? 15.139 -3.127 -15.338 1.00 85.75 107 GLU A C 1
ATOM 860 O O . GLU A 1 107 ? 15.682 -2.709 -16.361 1.00 85.75 107 GLU A O 1
ATOM 865 N N . LYS A 1 108 ? 13.809 -3.096 -15.193 1.00 88.25 108 LYS A N 1
ATOM 866 C CA . LYS A 1 108 ? 12.894 -2.510 -16.180 1.00 88.25 108 LYS A CA 1
ATOM 867 C C . LYS A 1 108 ? 12.538 -1.063 -15.847 1.00 88.25 108 LYS A C 1
ATOM 869 O O . LYS A 1 108 ? 11.904 -0.414 -16.672 1.00 88.25 108 LYS A O 1
ATOM 874 N N . TRP A 1 109 ? 12.932 -0.536 -14.687 1.00 88.50 109 TRP A N 1
ATOM 875 C CA . TRP A 1 109 ? 12.619 0.834 -14.287 1.00 88.50 109 TRP A CA 1
ATOM 876 C C . TRP A 1 109 ? 13.379 1.867 -15.130 1.00 88.50 109 TRP A C 1
ATOM 878 O O . TRP A 1 109 ? 14.608 1.894 -15.156 1.00 88.50 109 TRP A O 1
ATOM 888 N N . CYS A 1 110 ? 12.640 2.765 -15.778 1.00 85.38 110 CYS A N 1
ATOM 889 C CA . CYS A 1 110 ? 13.170 3.936 -16.464 1.00 85.38 110 CYS A CA 1
ATOM 890 C C . CYS A 1 110 ? 12.932 5.184 -15.594 1.00 85.38 110 CYS A C 1
ATOM 892 O O . CYS A 1 110 ? 11.783 5.620 -15.446 1.00 85.38 110 CYS A O 1
ATOM 894 N N . PRO A 1 111 ? 13.983 5.785 -15.000 1.00 82.81 111 PRO A N 1
ATOM 895 C CA . PRO A 1 111 ? 13.829 6.957 -14.138 1.00 82.81 111 PRO A CA 1
ATOM 896 C C . PRO A 1 111 ? 13.343 8.201 -14.899 1.00 82.81 111 PRO A C 1
ATOM 898 O O . PRO A 1 111 ? 12.679 9.055 -14.307 1.00 82.81 111 PRO A O 1
ATOM 901 N N . GLU A 1 112 ? 13.622 8.300 -16.202 1.00 82.38 112 GLU A N 1
ATOM 902 C CA . GLU A 1 112 ? 13.196 9.414 -17.053 1.00 82.38 112 GLU A CA 1
ATOM 903 C C . GLU A 1 112 ? 11.670 9.446 -17.218 1.00 82.38 112 GLU A C 1
ATOM 905 O O . GLU A 1 112 ? 11.047 10.503 -17.063 1.00 82.38 112 GLU A O 1
ATOM 910 N N . THR A 1 113 ? 11.052 8.293 -17.501 1.00 81.25 113 THR A N 1
ATOM 911 C CA . THR A 1 113 ? 9.599 8.178 -17.719 1.00 81.25 113 THR A CA 1
ATOM 912 C C . THR A 1 113 ? 8.824 7.791 -16.462 1.00 81.25 113 THR A C 1
ATOM 914 O O . THR A 1 113 ? 7.610 7.979 -16.428 1.00 81.25 113 THR A O 1
ATOM 917 N N . LYS A 1 114 ? 9.507 7.331 -15.402 1.00 86.50 114 LYS A N 1
ATOM 918 C CA . LYS A 1 114 ? 8.904 6.814 -14.155 1.00 86.50 114 LYS A CA 1
ATOM 919 C C . LYS A 1 114 ? 7.960 5.647 -14.438 1.00 86.50 114 LYS A C 1
ATOM 921 O O . LYS A 1 114 ? 6.836 5.580 -13.935 1.00 86.50 114 LYS A O 1
ATOM 926 N N . SER A 1 115 ? 8.419 4.755 -15.304 1.00 88.69 115 SER A N 1
ATOM 927 C CA . SER A 1 115 ? 7.678 3.582 -15.749 1.00 88.69 115 SER A CA 1
ATOM 928 C C . SER A 1 115 ? 8.609 2.380 -15.889 1.00 88.69 115 SER A C 1
ATOM 930 O O . SER A 1 115 ? 9.833 2.513 -15.887 1.00 88.69 115 SER A O 1
ATOM 932 N N . PHE A 1 116 ? 8.017 1.199 -15.993 1.00 89.56 116 PHE A N 1
ATOM 933 C CA . PHE A 1 116 ? 8.683 -0.057 -16.288 1.00 89.56 116 PHE A CA 1
ATOM 934 C C . PHE A 1 116 ? 8.609 -0.333 -17.791 1.00 89.56 116 PHE A C 1
ATOM 936 O O . PHE A 1 116 ? 7.519 -0.376 -18.358 1.00 89.56 116 PHE A O 1
ATOM 943 N N . VAL A 1 117 ? 9.751 -0.540 -18.440 1.00 87.69 117 VAL A N 1
ATOM 944 C CA . VAL A 1 117 ? 9.850 -0.793 -19.882 1.00 87.69 117 VAL A CA 1
ATOM 945 C C . VAL A 1 117 ? 9.938 -2.294 -20.129 1.00 87.69 117 VAL A C 1
ATOM 947 O O . VAL A 1 117 ? 10.982 -2.909 -19.919 1.00 87.69 117 VAL A O 1
ATOM 950 N N . PHE A 1 118 ? 8.850 -2.895 -20.600 1.00 85.25 118 PHE A N 1
ATOM 951 C CA . PHE A 1 118 ? 8.793 -4.301 -20.988 1.00 85.25 118 PHE A CA 1
ATOM 952 C C . PHE A 1 118 ? 8.891 -4.469 -22.514 1.00 85.25 118 PHE A C 1
ATOM 954 O O . PHE A 1 118 ? 8.619 -3.524 -23.256 1.00 85.25 118 PHE A O 1
ATOM 961 N N . PRO A 1 119 ? 9.197 -5.680 -23.028 1.00 83.56 119 PRO A N 1
ATOM 962 C CA . PRO A 1 119 ? 9.194 -5.942 -24.473 1.00 83.56 119 PRO A CA 1
ATOM 963 C C . PRO A 1 119 ? 7.854 -5.643 -25.160 1.00 83.56 119 PRO A C 1
ATOM 965 O O . PRO A 1 119 ? 7.816 -5.399 -26.361 1.00 83.56 119 PRO A O 1
ATOM 968 N N . TRP A 1 120 ? 6.758 -5.681 -24.398 1.00 82.75 120 TRP A N 1
ATOM 969 C CA . TRP A 1 120 ? 5.402 -5.404 -24.868 1.00 82.75 120 TRP A CA 1
ATOM 970 C C . TRP A 1 120 ? 4.972 -3.939 -24.701 1.00 82.75 120 TRP A C 1
ATOM 972 O O . TRP A 1 120 ? 3.895 -3.578 -25.168 1.00 82.75 120 TRP A O 1
ATOM 982 N N . GLY A 1 121 ? 5.783 -3.094 -24.059 1.00 84.19 121 GLY A N 1
ATOM 983 C CA . GLY A 1 121 ? 5.477 -1.680 -23.850 1.00 84.19 121 GLY A CA 1
ATOM 984 C C . GLY A 1 121 ? 5.857 -1.162 -22.465 1.00 84.19 121 GLY A C 1
ATOM 985 O O . GLY A 1 121 ? 6.385 -1.888 -21.624 1.00 84.19 121 GLY A O 1
ATOM 986 N N . GLU A 1 122 ? 5.582 0.121 -22.241 1.00 87.31 122 GLU A N 1
ATOM 987 C CA . GLU A 1 122 ? 5.755 0.768 -20.939 1.00 87.31 122 GLU A CA 1
ATOM 988 C C . GLU A 1 122 ? 4.550 0.505 -20.026 1.00 87.31 122 GLU A C 1
ATOM 990 O O . GLU A 1 122 ? 3.401 0.514 -20.470 1.00 87.31 122 GLU A O 1
ATOM 995 N N . ALA A 1 123 ? 4.813 0.320 -18.735 1.00 90.31 123 ALA A N 1
ATOM 996 C CA . ALA A 1 123 ? 3.806 0.166 -17.695 1.00 90.31 123 ALA A CA 1
ATOM 997 C C . ALA A 1 123 ? 4.137 1.063 -16.503 1.00 90.31 123 ALA A C 1
ATOM 999 O O . ALA A 1 123 ? 5.281 1.128 -16.066 1.00 90.31 123 ALA A O 1
ATOM 1000 N N . THR A 1 124 ? 3.150 1.749 -15.939 1.00 90.44 124 THR A N 1
ATOM 1001 C CA . THR A 1 124 ? 3.340 2.599 -14.756 1.00 90.44 124 THR A CA 1
ATOM 1002 C C . THR A 1 124 ? 2.249 2.318 -13.731 1.00 90.44 124 THR A C 1
ATOM 1004 O O . THR A 1 124 ? 1.187 1.816 -14.092 1.00 90.44 124 THR A O 1
ATOM 1007 N N . ILE A 1 125 ? 2.527 2.620 -12.462 1.00 90.25 125 ILE A N 1
ATOM 1008 C CA . ILE A 1 125 ? 1.550 2.514 -11.375 1.00 90.25 125 ILE A CA 1
ATOM 1009 C C . ILE A 1 125 ? 0.791 3.836 -11.308 1.00 90.25 125 ILE A C 1
ATOM 1011 O O . ILE A 1 125 ? 1.388 4.900 -11.128 1.00 90.25 125 ILE A O 1
ATOM 1015 N N . THR A 1 126 ? -0.524 3.765 -11.452 1.00 89.38 126 THR A N 1
ATOM 1016 C CA . THR A 1 126 ? -1.426 4.918 -11.453 1.00 89.38 126 THR A CA 1
ATOM 1017 C C . THR A 1 126 ? -2.100 5.110 -10.094 1.00 89.38 126 THR A C 1
ATOM 1019 O O . THR A 1 126 ? -2.051 4.244 -9.217 1.00 89.38 126 THR A O 1
ATOM 1022 N N . LEU A 1 127 ? -2.742 6.264 -9.893 1.00 89.25 127 LEU A N 1
ATOM 1023 C CA . LEU A 1 127 ? -3.532 6.498 -8.680 1.00 89.25 127 LEU A CA 1
ATOM 1024 C C . LEU A 1 127 ? -4.762 5.583 -8.639 1.00 89.25 127 LEU A C 1
ATOM 1026 O O . LEU A 1 127 ? -5.180 5.161 -7.565 1.00 89.25 127 LEU A O 1
ATOM 1030 N N . GLU A 1 128 ? -5.307 5.238 -9.799 1.00 90.06 128 GLU A N 1
ATOM 1031 C CA . GLU A 1 128 ? -6.398 4.290 -9.965 1.00 90.06 128 GLU A CA 1
ATOM 1032 C C . GLU A 1 128 ? -5.997 2.889 -9.488 1.00 90.06 128 GLU A C 1
ATOM 1034 O O . GLU A 1 128 ? -6.771 2.256 -8.773 1.00 90.06 128 GLU A O 1
ATOM 1039 N N . ASP A 1 129 ? -4.773 2.438 -9.788 1.00 91.00 129 ASP A N 1
ATOM 1040 C CA . ASP A 1 129 ? -4.254 1.163 -9.273 1.00 91.00 129 ASP A CA 1
ATOM 1041 C C . ASP A 1 129 ? -4.191 1.174 -7.740 1.00 91.00 129 ASP A C 1
ATOM 1043 O O . ASP A 1 129 ? -4.644 0.237 -7.082 1.00 91.00 129 ASP A O 1
ATOM 1047 N N . VAL A 1 130 ? -3.691 2.266 -7.151 1.00 87.50 130 VAL A N 1
ATOM 1048 C CA . VAL A 1 130 ? -3.630 2.441 -5.690 1.00 87.50 130 VAL A CA 1
ATOM 1049 C C . VAL A 1 130 ? -5.033 2.454 -5.077 1.00 87.50 130 VAL A C 1
ATOM 1051 O O . VAL A 1 130 ? -5.257 1.823 -4.043 1.00 87.50 130 VAL A O 1
ATOM 1054 N N . MET A 1 131 ? -5.993 3.123 -5.719 1.00 89.50 131 MET A N 1
ATOM 1055 C CA . MET A 1 131 ? -7.393 3.153 -5.293 1.00 89.50 131 MET A CA 1
ATOM 1056 C C . MET A 1 131 ? -8.022 1.761 -5.324 1.00 89.50 131 MET A C 1
ATOM 1058 O O . MET A 1 131 ? -8.717 1.389 -4.386 1.00 89.50 131 MET A O 1
ATOM 1062 N N . VAL A 1 132 ? -7.779 0.977 -6.375 1.00 88.69 132 VAL A N 1
ATOM 1063 C CA . VAL A 1 132 ? -8.331 -0.378 -6.505 1.00 88.69 132 VAL A CA 1
ATOM 1064 C C . VAL A 1 132 ? -7.693 -1.336 -5.496 1.00 88.69 132 VAL A C 1
ATOM 1066 O O . VAL A 1 132 ? -8.401 -2.135 -4.889 1.00 88.69 132 VAL A O 1
ATOM 1069 N N . ILE A 1 133 ? -6.376 -1.251 -5.283 1.00 86.88 133 ILE A N 1
ATOM 1070 C C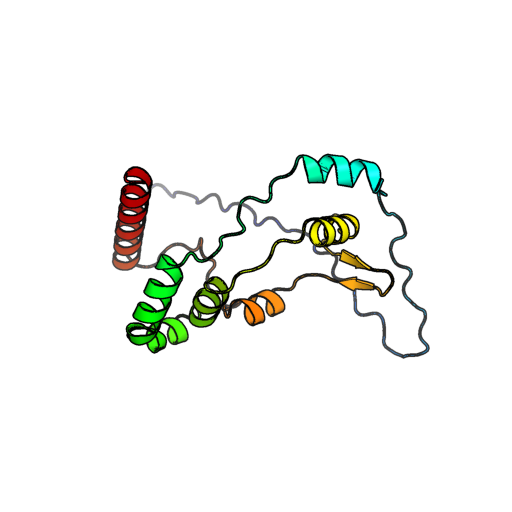A . ILE A 1 133 ? -5.637 -2.170 -4.400 1.00 86.88 133 ILE A CA 1
ATOM 1071 C C . ILE A 1 133 ? -5.859 -1.846 -2.914 1.00 86.88 133 ILE A C 1
ATOM 1073 O O . ILE A 1 133 ? -5.973 -2.756 -2.090 1.00 86.88 133 ILE A O 1
ATOM 1077 N N . LEU A 1 134 ? -5.889 -0.560 -2.548 1.00 87.06 134 LEU A N 1
ATOM 1078 C CA . LEU A 1 134 ? -5.952 -0.118 -1.148 1.00 87.06 134 LEU A CA 1
ATOM 1079 C C . LEU A 1 134 ? -7.324 0.433 -0.740 1.00 87.06 134 LEU A C 1
ATOM 1081 O O . LEU A 1 134 ? -7.581 0.610 0.448 1.00 87.06 134 LEU A O 1
ATOM 1085 N N . GLY A 1 135 ? -8.216 0.723 -1.687 1.00 87.50 135 GLY A N 1
ATOM 1086 C CA . GLY A 1 135 ? -9.525 1.326 -1.415 1.00 87.50 135 GLY A CA 1
ATOM 1087 C C . GLY A 1 135 ? -9.475 2.798 -0.998 1.00 87.50 135 GLY A C 1
ATOM 1088 O O . GLY A 1 135 ? -10.510 3.353 -0.627 1.00 87.50 135 GLY A O 1
ATOM 1089 N N . PHE A 1 136 ? -8.302 3.440 -1.042 1.00 85.75 136 PHE A N 1
ATOM 1090 C CA . PHE A 1 136 ? -8.161 4.844 -0.670 1.00 85.75 136 PHE A CA 1
ATOM 1091 C C . PHE A 1 136 ? -8.757 5.767 -1.728 1.00 85.75 136 PHE A C 1
ATOM 1093 O O . PHE A 1 136 ? -8.519 5.607 -2.925 1.00 85.75 136 PHE A O 1
ATOM 1100 N N . SER A 1 137 ? -9.475 6.793 -1.271 1.00 82.50 137 SER A N 1
ATOM 1101 C CA . SER A 1 137 ? -9.942 7.855 -2.156 1.00 82.50 137 SER A CA 1
ATOM 1102 C C . SER A 1 137 ? -8.755 8.662 -2.677 1.00 82.50 137 SER A C 1
ATOM 1104 O O . SER A 1 137 ? -8.003 9.251 -1.903 1.00 82.50 137 SER A O 1
ATOM 1106 N N . VAL A 1 138 ? -8.625 8.734 -4.000 1.00 83.69 138 VAL A N 1
ATOM 1107 C CA . VAL A 1 138 ? -7.663 9.618 -4.684 1.00 83.69 138 VAL A CA 1
ATOM 1108 C C . VAL A 1 138 ? -8.144 11.069 -4.729 1.00 83.69 138 VAL A C 1
ATOM 1110 O O . VAL A 1 138 ? -7.393 11.974 -5.082 1.00 83.69 138 VAL A O 1
ATOM 1113 N N . LEU A 1 139 ? -9.408 11.293 -4.361 1.00 83.50 139 LEU A N 1
ATOM 1114 C CA . LEU A 1 139 ? -10.025 12.603 -4.232 1.00 83.50 139 LEU A CA 1
ATOM 1115 C C . LEU A 1 139 ? -10.086 12.992 -2.754 1.00 83.50 139 LEU A C 1
ATOM 1117 O O . LEU A 1 139 ? -10.562 12.215 -1.925 1.00 83.50 139 LEU A O 1
ATOM 1121 N N . GLY A 1 140 ? -9.648 14.205 -2.428 1.00 79.62 140 GLY A N 1
ATOM 1122 C CA . GLY A 1 140 ? -9.711 14.742 -1.072 1.00 79.62 140 GLY A CA 1
ATOM 1123 C C . GLY A 1 140 ? -8.485 15.564 -0.699 1.00 79.62 140 GLY A C 1
ATOM 1124 O O . GLY A 1 140 ? -7.624 15.851 -1.533 1.00 79.62 140 GLY A O 1
ATOM 1125 N N . SER A 1 141 ? -8.425 15.956 0.570 1.00 80.31 141 SER A N 1
ATOM 1126 C CA . SER A 1 141 ? -7.275 16.665 1.124 1.00 80.31 141 SER A CA 1
ATOM 1127 C C . SER A 1 141 ? -6.086 15.711 1.294 1.00 80.31 141 SER A C 1
ATOM 1129 O O . SER A 1 141 ? -6.283 14.565 1.706 1.00 80.31 141 SER A O 1
ATOM 1131 N N . PRO A 1 142 ? -4.847 16.153 1.012 1.00 80.88 142 PRO A N 1
ATOM 1132 C CA . PRO A 1 142 ? -3.665 15.340 1.269 1.00 80.88 142 PRO A CA 1
ATOM 1133 C C . PRO A 1 142 ? -3.533 15.031 2.765 1.00 80.88 142 PRO A C 1
ATOM 1135 O O . PRO A 1 142 ? -3.964 15.816 3.604 1.00 80.88 142 PRO A O 1
ATOM 1138 N N . VAL A 1 143 ? -2.855 13.933 3.108 1.00 76.50 143 VAL A N 1
ATOM 1139 C CA . VAL A 1 143 ? -2.584 13.545 4.511 1.00 76.50 143 VAL A CA 1
ATOM 1140 C C . VAL A 1 143 ? -1.858 14.649 5.294 1.00 76.50 143 VAL A C 1
ATOM 1142 O O . VAL A 1 143 ? -2.010 14.757 6.503 1.00 76.50 143 VAL A O 1
ATOM 1145 N N . PHE A 1 144 ? -1.099 15.499 4.599 1.00 81.31 144 PHE A N 1
ATOM 1146 C CA . PHE A 1 144 ? -0.371 16.628 5.184 1.00 81.31 144 PHE A CA 1
ATOM 1147 C C . PHE A 1 144 ? -1.177 17.934 5.220 1.00 81.31 144 PHE A C 1
ATOM 1149 O O . PHE A 1 144 ? -0.613 18.986 5.521 1.00 81.31 144 PHE A O 1
ATOM 1156 N N . ALA A 1 145 ? -2.462 17.904 4.856 1.00 85.19 145 ALA A N 1
ATOM 1157 C CA . ALA A 1 145 ? -3.313 19.079 4.947 1.00 85.19 145 ALA A CA 1
ATOM 1158 C C . ALA A 1 145 ? -3.459 19.519 6.414 1.00 85.19 145 ALA A C 1
ATOM 1160 O O . ALA A 1 145 ? -3.577 18.665 7.300 1.00 85.19 145 ALA A O 1
ATOM 1161 N N . PRO A 1 146 ? -3.475 20.834 6.687 1.00 82.62 146 PRO A N 1
ATOM 1162 C CA . PRO A 1 146 ? -3.774 21.339 8.016 1.00 82.62 146 PRO A CA 1
ATOM 1163 C C . PRO A 1 146 ? -5.122 20.816 8.517 1.00 82.62 146 PRO A C 1
ATOM 1165 O O . PRO A 1 146 ? -6.096 20.733 7.772 1.00 82.62 146 PRO A O 1
ATOM 1168 N N . LEU A 1 147 ? -5.175 20.463 9.798 1.00 85.62 147 LEU A N 1
ATOM 1169 C CA . LEU A 1 147 ? -6.418 20.063 10.444 1.00 85.62 147 LEU A CA 1
ATOM 1170 C C . LEU A 1 147 ? -7.236 21.309 10.789 1.00 85.62 147 LEU A C 1
ATOM 1172 O O . LEU A 1 147 ? -6.753 22.199 11.492 1.00 85.62 147 LEU A O 1
ATOM 1176 N N . GLU A 1 148 ? -8.481 21.332 10.324 1.00 80.31 148 GLU A N 1
ATOM 1177 C CA . GLU A 1 148 ? -9.371 22.498 10.403 1.00 80.31 148 GLU A CA 1
ATOM 1178 C C . GLU A 1 148 ? -9.875 22.797 11.824 1.00 80.31 148 GLU A C 1
ATOM 1180 O O . GLU A 1 148 ? -10.256 23.925 12.126 1.00 80.31 148 GLU A O 1
ATOM 1185 N N . SER A 1 149 ? -9.889 21.802 12.721 1.00 85.00 149 SER A N 1
ATOM 1186 C CA . SER A 1 149 ? -10.461 21.951 14.066 1.00 85.00 149 SER A CA 1
ATOM 1187 C C . SER A 1 149 ? -9.463 21.643 15.182 1.00 85.00 149 SER A C 1
ATOM 1189 O O . SER A 1 149 ? -8.600 20.769 15.046 1.00 85.00 149 SER A O 1
ATOM 1191 N N . SER A 1 150 ? -9.611 22.330 16.318 1.00 85.38 150 SER A N 1
ATOM 1192 C CA . SER A 1 150 ? -8.830 22.047 17.529 1.00 85.38 150 SER A CA 1
ATOM 1193 C C . SER A 1 150 ? -9.052 20.613 18.018 1.00 85.38 150 SER A C 1
ATOM 1195 O O . SER A 1 150 ? -8.092 19.920 18.316 1.00 85.38 150 SER A O 1
ATOM 1197 N N . GLU A 1 151 ? -10.290 20.113 17.980 1.00 88.25 151 GLU A N 1
ATOM 1198 C CA . GLU A 1 151 ? -10.629 18.751 18.414 1.00 88.25 151 GLU A CA 1
ATOM 1199 C C . GLU A 1 151 ? -9.902 17.667 17.597 1.00 88.25 151 GLU A C 1
ATOM 1201 O O . GLU A 1 151 ? -9.371 16.700 18.155 1.00 88.25 151 GLU A O 1
ATOM 1206 N N . THR A 1 152 ? -9.823 17.835 16.272 1.00 85.62 152 THR A N 1
ATOM 1207 C CA . THR A 1 152 ? -9.069 16.910 15.411 1.00 85.62 152 THR A CA 1
ATOM 1208 C C . THR A 1 152 ? -7.572 16.953 15.695 1.00 85.62 152 THR A C 1
ATOM 1210 O O . THR A 1 152 ? -6.922 15.911 15.661 1.00 85.62 152 THR A O 1
ATOM 1213 N N . ARG A 1 153 ? -7.025 18.131 16.020 1.00 87.69 153 ARG A N 1
ATOM 1214 C CA . ARG A 1 153 ? -5.605 18.295 16.365 1.00 87.69 153 ARG A CA 1
ATOM 1215 C C . ARG A 1 153 ? -5.280 17.613 17.688 1.00 87.69 153 ARG A C 1
ATOM 1217 O O . ARG A 1 153 ? -4.352 16.814 17.731 1.00 87.69 153 ARG A O 1
ATOM 1224 N N . ASP A 1 154 ? -6.101 17.837 18.710 1.00 92.31 154 ASP A N 1
ATOM 1225 C CA . ASP A 1 154 ? -5.943 17.218 20.029 1.00 92.31 154 ASP A CA 1
ATOM 1226 C C . ASP A 1 154 ? -6.036 15.686 19.947 1.00 92.31 154 ASP A C 1
ATOM 1228 O O . ASP A 1 154 ? -5.351 14.958 20.667 1.00 92.31 154 ASP A O 1
ATOM 1232 N N . SER A 1 155 ? -6.899 15.176 19.065 1.00 90.50 155 SER A N 1
ATOM 1233 C CA . SER A 1 155 ? -7.046 13.736 18.831 1.00 90.50 155 SER A CA 1
ATOM 1234 C C . SER A 1 155 ? -5.807 13.131 18.169 1.00 90.50 155 SER A C 1
ATOM 1236 O O . SER A 1 155 ? -5.369 12.055 18.579 1.00 90.50 155 SER A O 1
ATOM 1238 N N . VAL A 1 156 ? -5.221 13.818 17.182 1.00 88.50 156 VAL A N 1
ATOM 1239 C CA . VAL A 1 156 ? -3.976 13.384 16.528 1.00 88.50 156 VAL A CA 1
ATOM 1240 C C . VAL A 1 156 ? -2.806 13.425 17.503 1.00 88.50 156 VAL A C 1
ATOM 1242 O O . VAL A 1 156 ? -2.081 12.441 17.596 1.00 88.50 156 VAL A O 1
ATOM 1245 N N . GLU A 1 157 ? -2.675 14.486 18.300 1.00 92.25 157 GLU A N 1
ATOM 1246 C CA . GLU A 1 157 ? -1.615 14.597 19.308 1.00 92.25 157 GLU A CA 1
ATOM 1247 C C . GLU A 1 157 ? -1.684 13.456 20.335 1.00 92.25 157 GLU A C 1
ATOM 1249 O O . G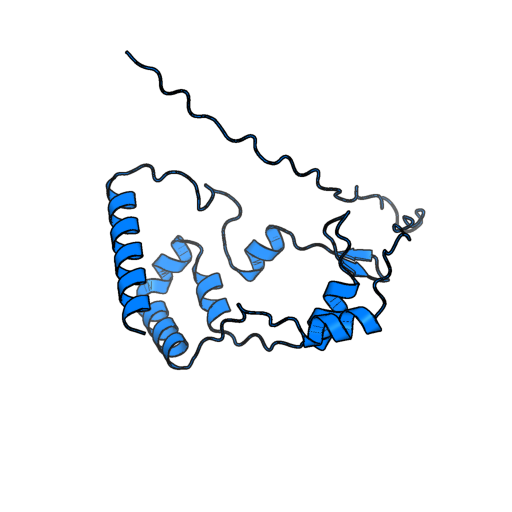LU A 1 157 ? -0.675 12.824 20.654 1.00 92.25 157 GLU A O 1
ATOM 1254 N N . LYS A 1 158 ? -2.889 13.114 20.812 1.00 95.12 158 LYS A N 1
ATOM 1255 C CA . LYS A 1 158 ? -3.090 11.956 21.699 1.00 95.12 158 LYS A CA 1
ATOM 1256 C C . LYS A 1 158 ? -2.692 10.641 21.032 1.00 95.12 158 LYS A C 1
ATOM 1258 O O . LYS A 1 158 ? -2.096 9.788 21.688 1.00 95.12 158 LYS A O 1
ATOM 1263 N N . LEU A 1 159 ? -3.028 10.468 19.753 1.00 92.69 159 LEU A N 1
ATOM 1264 C CA . LEU A 1 159 ? -2.693 9.263 18.997 1.00 92.69 159 LEU A CA 1
ATOM 1265 C C . LEU A 1 159 ? -1.177 9.139 18.784 1.00 92.69 159 LEU A C 1
ATOM 1267 O O . LEU A 1 159 ? -0.619 8.057 18.957 1.00 92.69 159 LEU A O 1
ATOM 1271 N N . GLU A 1 160 ? -0.507 10.240 18.445 1.00 91.56 160 GLU A N 1
ATOM 1272 C CA . GLU A 1 160 ? 0.946 10.300 18.282 1.00 91.56 160 GLU A CA 1
ATOM 1273 C C . GLU A 1 160 ? 1.663 10.005 19.596 1.00 91.56 160 GLU A C 1
ATOM 1275 O O . GLU A 1 160 ? 2.575 9.179 19.618 1.00 91.56 160 GLU A O 1
ATOM 1280 N N . LYS A 1 161 ? 1.196 10.590 20.704 1.00 95.19 161 LYS A N 1
ATOM 1281 C CA . LYS A 1 161 ? 1.720 10.292 22.037 1.00 95.19 161 LYS A CA 1
ATOM 1282 C C . LYS A 1 161 ? 1.594 8.805 22.375 1.00 95.19 161 LYS A C 1
ATOM 1284 O O . LYS A 1 161 ? 2.584 8.180 22.741 1.00 95.19 161 LYS A O 1
ATOM 1289 N N . ALA A 1 162 ? 0.409 8.222 22.186 1.00 93.69 162 ALA A N 1
ATOM 1290 C CA . ALA A 1 162 ? 0.192 6.797 22.431 1.00 93.69 162 ALA A CA 1
ATOM 1291 C C . ALA A 1 162 ? 1.089 5.915 21.544 1.00 93.69 162 ALA A C 1
ATOM 1293 O O . ALA A 1 162 ? 1.624 4.908 22.001 1.00 93.69 162 ALA A O 1
ATOM 1294 N N . ARG A 1 163 ? 1.293 6.298 20.276 1.00 88.75 163 ARG A N 1
ATOM 1295 C CA . ARG A 1 163 ? 2.202 5.593 19.364 1.00 88.75 163 ARG A CA 1
ATOM 1296 C C . ARG A 1 163 ? 3.643 5.616 19.874 1.00 88.75 163 ARG A C 1
ATOM 1298 O O . ARG A 1 163 ? 4.306 4.586 19.799 1.00 88.75 163 ARG A O 1
ATOM 1305 N N . VAL A 1 164 ? 4.126 6.761 20.357 1.00 92.75 164 VAL A N 1
ATOM 1306 C CA . VAL A 1 164 ? 5.484 6.887 20.911 1.00 92.75 164 VAL A CA 1
ATOM 1307 C C . VAL A 1 164 ? 5.640 6.015 22.156 1.00 92.75 164 VAL A C 1
ATOM 1309 O O . VAL A 1 164 ? 6.577 5.230 22.212 1.00 92.75 164 VAL A O 1
ATOM 1312 N N . GLU A 1 165 ? 4.683 6.052 23.087 1.00 94.25 165 GLU A N 1
ATOM 1313 C CA . GLU A 1 165 ? 4.704 5.216 24.300 1.00 94.25 165 GLU A CA 1
ATOM 1314 C C . GLU A 1 165 ? 4.745 3.709 23.975 1.00 94.25 165 GLU A C 1
ATOM 1316 O O . GLU A 1 165 ? 5.452 2.938 24.626 1.00 94.25 165 GLU A O 1
ATOM 1321 N N . ILE A 1 166 ? 4.025 3.270 22.935 1.00 87.25 166 ILE A N 1
ATOM 1322 C CA . ILE A 1 166 ? 4.078 1.879 22.458 1.00 87.25 166 ILE A CA 1
ATOM 1323 C C . ILE A 1 166 ? 5.463 1.546 21.895 1.00 87.25 166 ILE A C 1
ATOM 1325 O O . ILE A 1 166 ? 5.984 0.472 22.166 1.00 87.25 166 ILE A O 1
ATOM 1329 N N . LEU A 1 167 ? 6.069 2.446 21.120 1.00 83.12 167 LEU A N 1
ATOM 1330 C CA . LEU A 1 167 ? 7.394 2.210 20.542 1.00 83.12 167 LEU A CA 1
ATOM 1331 C C . LEU A 1 167 ? 8.507 2.213 21.596 1.00 83.12 167 LEU A C 1
ATOM 1333 O O . LEU A 1 167 ? 9.475 1.485 21.431 1.00 83.12 167 LEU A O 1
ATOM 1337 N N . GLU A 1 168 ? 8.370 2.998 22.666 1.00 88.88 168 GLU A N 1
ATOM 1338 C CA . GLU A 1 168 ? 9.322 3.031 23.787 1.00 88.88 168 GLU A CA 1
ATOM 1339 C C . GLU A 1 168 ? 9.189 1.829 24.736 1.00 88.88 168 GLU A C 1
ATOM 1341 O O . GLU A 1 168 ? 10.099 1.557 25.518 1.00 88.88 168 GLU A O 1
ATOM 1346 N N . SER A 1 169 ? 8.060 1.118 24.691 1.00 79.44 169 SER A N 1
ATOM 1347 C CA . SER A 1 169 ? 7.792 -0.067 25.519 1.00 79.44 169 SER A CA 1
ATOM 1348 C C . SER A 1 169 ? 8.053 -1.403 24.809 1.00 79.44 169 SER A C 1
ATOM 1350 O O . SER A 1 169 ? 7.874 -2.456 25.428 1.00 79.44 169 SER A O 1
ATOM 1352 N N . LEU A 1 170 ? 8.485 -1.360 23.543 1.00 65.62 170 LEU A N 1
ATOM 1353 C CA . LEU A 1 170 ? 8.922 -2.502 22.730 1.00 65.62 170 LEU A CA 1
ATOM 1354 C C . LEU A 1 170 ? 10.447 -2.653 22.761 1.00 65.62 170 LEU A C 1
ATOM 1356 O O . LEU A 1 170 ? 10.897 -3.821 22.804 1.00 65.62 170 LEU A O 1
#

Foldseek 3Di:
DDDDDDPPDPPPPDDAPDDDPPPPDPPDDDDDDPPPPPQPDLVNLVVVLVVDDPPPQDAQDPVLLVVLVVCCVVCVVVCVVVQQNLQSVLNNDRDDDDSVVVSVQVSQQDPVNRFGQDPVGTHHQDVVNVCVRRRDDPDDDDPPDDDPDPVVVVVVVVVVVVVVVVVVVD

Organism: NCBI:txid1685480

Radius of gyration: 22.37 Å; chains: 1; bounding box: 45×59×64 Å

pLDDT: mean 77.04, std 16.97, range [31.95, 97.38]